Protein AF-S5TR37-F1 (afdb_monomer)

Mean predicted aligned error: 6.72 Å

InterPro domains:
  IPR036927 Cytochrome c oxidase-like, subunit I superfamily [G3DSA:1.20.210.10] (1-72)
  IPR036927 Cytochrome c oxidase-like, subunit I superfamily [SSF81442] (1-70)

Foldseek 3Di:
DDPVCVVVVVVVVVVVVVVVVVVVVVVVVVVVCVVVVDADDDDPDDPPDPCVVAHVVHDPCNDPDDDDDDDD

Solvent-accessible surface area (backbone atoms only — not comparable to full-atom values): 4903 Å² total; per-residue (Å²): 130,66,78,91,47,50,67,61,52,53,54,49,51,55,49,52,54,52,51,52,52,49,51,55,49,52,53,51,52,54,52,50,53,66,73,66,64,76,77,86,88,79,81,94,70,72,85,86,48,74,78,75,75,53,59,92,75,63,57,97,75,72,63,96,65,86,85,84,80,86,85,128

Organism: NCBI:txid1336457

Sequence (72 aa):
YPDAYTTWNVVSSMGSTMSLIGVMLLVIIIWESMSSKRQILFQENLQSSVEWTQNNPPAEHSYTELPIIMKF

Radius of gyration: 22.65 Å; Cα contacts (8 Å, |Δi|>4): 8; chains: 1; bounding box: 33×40×60 Å

pLDDT: mean 90.15, std 8.27, range [58.88, 98.44]

Secondary structure (DSSP, 8-state):
--GGGHHHHHHHHHHHHHHHHHHHHHHHHHHHHHHH-PPP------TTSGGGGS-SSPPSS--SSPPP----

Structure (mmCIF, N/CA/C/O backbone):
data_AF-S5TR37-F1
#
_entry.id   AF-S5TR37-F1
#
loop_
_atom_site.group_PDB
_atom_site.id
_atom_site.type_symbol
_atom_site.label_atom_id
_atom_site.label_alt_id
_atom_site.label_comp_id
_atom_site.label_asym_id
_atom_site.label_entity_id
_atom_site.label_seq_id
_atom_site.pdbx_PDB_ins_code
_atom_site.Cartn_x
_atom_site.Cartn_y
_atom_site.Cartn_z
_atom_site.occupancy
_atom_site.B_iso_or_equiv
_atom_site.auth_seq_id
_atom_site.auth_comp_id
_atom_site.auth_asym_id
_atom_site.auth_atom_id
_atom_site.pdbx_PDB_model_num
ATOM 1 N N . TYR A 1 1 ? 5.975 8.772 -35.246 1.00 75.25 1 TYR A N 1
ATOM 2 C CA . TYR A 1 1 ? 6.787 9.775 -34.525 1.00 75.25 1 TYR A CA 1
ATOM 3 C C . TYR A 1 1 ? 8.151 9.843 -35.207 1.00 75.25 1 TYR A C 1
ATOM 5 O O . TYR A 1 1 ? 8.538 8.822 -35.759 1.00 75.25 1 TYR A O 1
ATOM 13 N N . PRO A 1 2 ? 8.841 10.999 -35.244 1.00 90.94 2 PRO A N 1
ATOM 14 C CA . PRO A 1 2 ? 10.181 11.102 -35.833 1.00 90.94 2 PRO A CA 1
ATOM 15 C C . PRO A 1 2 ? 11.180 10.119 -35.211 1.00 90.94 2 PRO A C 1
ATOM 17 O O . PRO A 1 2 ? 11.102 9.859 -34.009 1.00 90.94 2 PRO A O 1
ATOM 20 N N . ASP A 1 3 ? 12.147 9.637 -35.994 1.00 87.94 3 ASP A N 1
ATOM 21 C CA . ASP A 1 3 ? 13.089 8.593 -35.557 1.00 87.94 3 ASP A CA 1
ATOM 22 C C . ASP A 1 3 ? 13.912 8.987 -34.319 1.00 87.94 3 ASP A C 1
ATOM 24 O O . ASP A 1 3 ? 14.255 8.134 -33.500 1.00 87.94 3 ASP A O 1
ATOM 28 N N . ALA A 1 4 ? 14.134 10.288 -34.106 1.00 93.25 4 ALA A N 1
ATOM 29 C CA . ALA A 1 4 ? 14.793 10.832 -32.916 1.00 93.25 4 ALA A CA 1
ATOM 30 C C . ALA A 1 4 ? 14.092 10.475 -31.583 1.00 93.25 4 ALA A C 1
ATOM 32 O O . ALA A 1 4 ? 14.734 10.492 -30.536 1.00 93.25 4 ALA A O 1
ATOM 33 N N . TYR A 1 5 ? 12.797 10.131 -31.598 1.00 94.62 5 TYR A N 1
ATOM 34 C CA . TYR A 1 5 ? 12.025 9.762 -30.398 1.00 94.62 5 TYR A CA 1
ATOM 35 C C . TYR A 1 5 ? 11.899 8.249 -30.177 1.00 94.62 5 TYR A C 1
ATOM 37 O O . TYR A 1 5 ? 11.284 7.820 -29.201 1.00 94.62 5 TYR A O 1
ATOM 45 N N . THR A 1 6 ? 12.456 7.427 -31.071 1.00 92.56 6 THR A N 1
ATOM 46 C CA . THR A 1 6 ? 12.377 5.956 -30.986 1.00 92.56 6 THR A CA 1
ATOM 47 C C . THR A 1 6 ? 12.887 5.422 -29.655 1.00 92.56 6 THR A C 1
ATOM 49 O O . THR A 1 6 ? 12.195 4.639 -29.011 1.00 92.56 6 THR A O 1
ATOM 52 N N . THR A 1 7 ? 14.044 5.897 -29.202 1.00 94.69 7 THR A N 1
ATOM 53 C CA . THR A 1 7 ? 14.680 5.464 -27.952 1.00 94.69 7 THR A CA 1
ATOM 54 C C . THR A 1 7 ? 13.787 5.726 -26.739 1.00 94.69 7 THR A C 1
ATOM 56 O O . THR A 1 7 ? 13.508 4.812 -25.964 1.00 94.69 7 THR A O 1
ATOM 59 N N . TRP 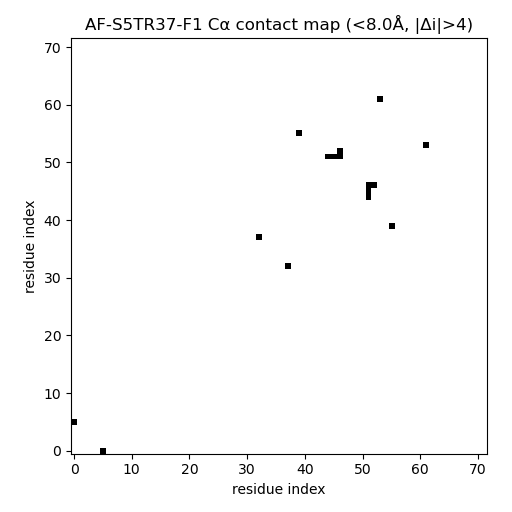A 1 8 ? 13.260 6.944 -26.611 1.00 96.00 8 TRP A N 1
ATOM 60 C CA . TRP A 1 8 ? 12.378 7.330 -25.508 1.00 96.00 8 TRP A CA 1
ATOM 61 C C . TRP A 1 8 ? 11.043 6.587 -25.524 1.00 96.00 8 TRP A C 1
ATOM 63 O O . TRP A 1 8 ? 10.554 6.191 -24.469 1.00 96.00 8 TRP A O 1
ATOM 73 N N . ASN A 1 9 ? 10.477 6.334 -26.705 1.00 95.00 9 ASN A N 1
ATOM 74 C CA . ASN A 1 9 ? 9.231 5.579 -26.829 1.00 95.00 9 ASN A CA 1
ATOM 75 C C . ASN A 1 9 ? 9.403 4.105 -26.451 1.00 95.00 9 ASN A C 1
ATOM 77 O O . ASN A 1 9 ? 8.513 3.530 -25.822 1.00 95.00 9 ASN A O 1
ATOM 81 N N . VAL A 1 10 ? 10.551 3.503 -26.774 1.00 96.19 10 VAL A N 1
ATOM 82 C CA . VAL A 1 10 ? 10.877 2.132 -26.359 1.00 96.19 10 VAL A CA 1
ATOM 83 C C . VAL A 1 10 ? 11.008 2.051 -24.837 1.00 96.19 10 VAL A C 1
ATOM 85 O O . VAL A 1 10 ? 10.364 1.203 -24.223 1.00 96.19 10 VAL A O 1
ATOM 88 N N . VAL A 1 11 ? 11.754 2.971 -24.214 1.00 97.31 11 VAL A N 1
ATOM 89 C CA . VAL A 1 11 ? 11.888 3.026 -22.745 1.00 97.31 11 VAL A CA 1
ATOM 90 C C . VAL A 1 11 ? 10.533 3.265 -22.073 1.00 97.31 11 VAL A C 1
ATOM 92 O O . VAL A 1 11 ? 10.190 2.575 -21.116 1.00 97.31 11 VAL A O 1
ATOM 95 N N . SER A 1 12 ? 9.730 4.190 -22.602 1.00 95.94 12 SER A N 1
ATOM 96 C CA . SER A 1 12 ? 8.377 4.475 -22.111 1.00 95.94 12 SER A CA 1
ATOM 97 C C . SER A 1 12 ? 7.468 3.240 -22.175 1.00 95.94 12 SER A C 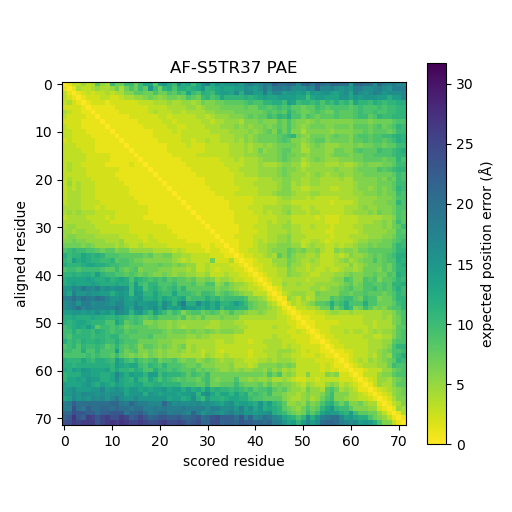1
ATOM 99 O O . SER A 1 12 ? 6.772 2.922 -21.211 1.00 95.94 12 SER A O 1
ATOM 101 N N . SER A 1 13 ? 7.535 2.482 -23.272 1.00 95.69 13 SER A N 1
ATOM 102 C CA . SER A 1 13 ? 6.747 1.256 -23.450 1.00 95.69 13 SER A CA 1
ATOM 103 C C . SER A 1 13 ? 7.199 0.136 -22.510 1.00 95.69 13 SER A C 1
ATOM 105 O O . SER A 1 13 ? 6.372 -0.567 -21.939 1.00 95.69 13 SER A O 1
ATOM 107 N N . MET A 1 14 ? 8.507 -0.013 -22.279 1.00 97.69 14 MET A N 1
ATOM 108 C CA . MET A 1 14 ? 9.001 -0.933 -21.249 1.00 97.69 14 MET A CA 1
ATOM 109 C C . MET A 1 14 ? 8.489 -0.516 -19.862 1.00 97.69 14 MET A C 1
ATOM 111 O O . MET A 1 14 ? 7.989 -1.352 -19.109 1.00 97.69 14 MET A O 1
ATOM 115 N N . GLY A 1 15 ? 8.522 0.783 -19.552 1.00 97.75 15 GLY A N 1
ATOM 116 C CA . GLY A 1 15 ? 7.969 1.348 -18.321 1.00 97.75 15 GLY A CA 1
ATOM 117 C C . GLY A 1 15 ? 6.488 1.030 -18.109 1.00 97.75 15 GLY A C 1
ATOM 118 O O . GLY A 1 15 ? 6.101 0.630 -17.012 1.00 97.75 15 GLY A O 1
ATOM 119 N N . SER A 1 16 ? 5.665 1.141 -19.156 1.00 97.38 16 SER A N 1
ATOM 120 C CA . SER A 1 16 ? 4.229 0.850 -19.062 1.00 97.38 16 SER A CA 1
ATOM 121 C C . SER A 1 16 ? 3.935 -0.635 -18.836 1.00 97.38 16 SER A C 1
ATOM 123 O O . SER A 1 16 ? 3.013 -0.977 -18.099 1.00 97.38 16 SER A O 1
ATOM 125 N N . THR A 1 17 ? 4.742 -1.540 -19.398 1.00 97.56 17 THR A N 1
ATOM 126 C CA . THR A 1 17 ? 4.597 -2.976 -19.100 1.00 97.56 17 THR A CA 1
ATOM 127 C C . THR A 1 17 ? 4.946 -3.294 -17.645 1.00 97.56 17 THR A C 1
ATOM 129 O O . THR A 1 17 ? 4.220 -4.044 -16.993 1.00 97.56 17 THR A O 1
ATOM 132 N N . MET A 1 18 ? 5.996 -2.670 -17.098 1.00 98.38 18 MET A N 1
ATOM 133 C CA . MET A 1 18 ? 6.360 -2.822 -15.686 1.00 98.38 18 MET A CA 1
ATOM 134 C C . MET A 1 18 ? 5.279 -2.260 -14.757 1.00 98.38 18 MET A C 1
ATOM 136 O O . MET A 1 18 ? 4.951 -2.896 -13.755 1.00 98.38 18 MET A O 1
ATOM 140 N N . SER A 1 19 ? 4.682 -1.110 -15.090 1.00 98.06 19 SER A N 1
ATOM 141 C CA . SER A 1 19 ? 3.601 -0.539 -14.281 1.00 98.06 19 SER A CA 1
ATOM 142 C C . SER A 1 19 ? 2.342 -1.406 -14.309 1.00 98.06 19 SER A C 1
ATOM 144 O O . SER A 1 19 ? 1.733 -1.616 -13.261 1.00 98.06 19 SER A O 1
ATOM 146 N N . LEU A 1 20 ? 1.994 -1.988 -15.462 1.00 98.00 20 LEU A N 1
ATOM 147 C CA . LEU A 1 20 ? 0.873 -2.923 -15.577 1.00 98.00 20 LEU A CA 1
ATOM 148 C C . LEU A 1 20 ? 1.079 -4.165 -14.701 1.00 98.00 20 LEU A C 1
ATOM 150 O O . LEU A 1 20 ? 0.167 -4.560 -13.974 1.00 98.00 20 LEU A O 1
ATOM 154 N N . ILE A 1 21 ? 2.283 -4.746 -14.714 1.00 98.44 21 ILE A N 1
ATOM 155 C CA . ILE A 1 21 ? 2.632 -5.866 -13.826 1.00 98.44 21 ILE A CA 1
ATOM 156 C C . ILE A 1 21 ? 2.536 -5.433 -12.356 1.00 98.44 21 ILE A C 1
ATOM 158 O O . ILE A 1 21 ? 1.979 -6.165 -11.540 1.00 98.44 21 ILE A O 1
ATOM 162 N N . GLY A 1 22 ? 3.010 -4.231 -12.017 1.00 98.44 22 GLY A N 1
ATOM 163 C CA . GLY A 1 22 ? 2.909 -3.676 -10.666 1.00 98.44 22 GLY A CA 1
ATOM 164 C C . GLY A 1 22 ? 1.466 -3.552 -10.166 1.00 98.44 22 GLY A C 1
ATOM 165 O O . GLY A 1 22 ? 1.172 -3.948 -9.040 1.00 98.44 22 GLY A O 1
ATOM 166 N N . VAL A 1 23 ? 0.544 -3.075 -11.008 1.00 98.44 23 VAL A N 1
ATOM 167 C CA . VAL A 1 23 ? -0.886 -2.978 -10.659 1.00 98.44 23 VAL A CA 1
ATOM 168 C C . VAL A 1 23 ? -1.518 -4.363 -10.505 1.00 98.44 23 VAL A C 1
ATOM 170 O O . VAL A 1 23 ? -2.264 -4.589 -9.555 1.00 98.44 23 VAL A O 1
ATOM 173 N N . MET A 1 24 ? -1.192 -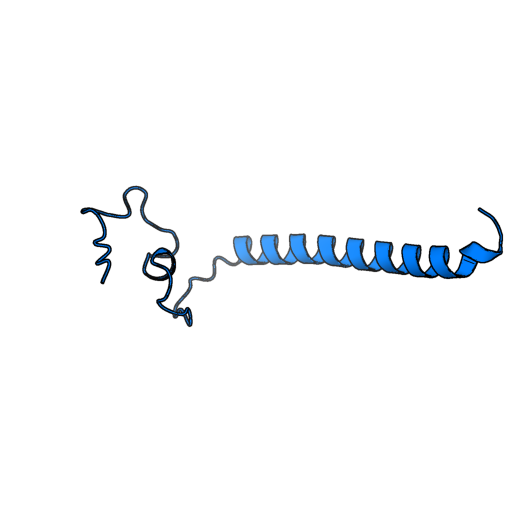5.313 -11.386 1.00 98.31 24 MET A N 1
ATOM 174 C CA . MET A 1 24 ? -1.663 -6.699 -11.264 1.00 98.31 24 MET A CA 1
ATOM 175 C C . MET A 1 24 ? -1.214 -7.331 -9.938 1.00 98.31 24 MET A C 1
ATOM 177 O O . MET A 1 24 ? -2.015 -7.964 -9.250 1.00 98.31 24 MET A O 1
ATOM 181 N N . LEU A 1 25 ? 0.044 -7.114 -9.541 1.00 98.44 25 LEU A N 1
ATOM 182 C CA . LEU A 1 25 ? 0.563 -7.570 -8.251 1.00 98.44 25 LEU A CA 1
ATOM 183 C C . LEU A 1 25 ? -0.144 -6.895 -7.073 1.00 98.44 25 LEU A C 1
ATOM 185 O O . LEU A 1 25 ? -0.501 -7.582 -6.118 1.00 98.44 25 LEU A O 1
ATOM 189 N N . LEU A 1 26 ? -0.395 -5.584 -7.146 1.00 98.44 26 LEU A N 1
ATOM 190 C CA . LEU A 1 26 ? -1.124 -4.855 -6.106 1.00 98.44 26 LEU A CA 1
ATOM 191 C C . LEU A 1 26 ? -2.505 -5.477 -5.849 1.00 98.44 26 LEU A C 1
ATOM 193 O O . LEU A 1 26 ? -2.870 -5.704 -4.697 1.00 98.44 26 LEU A O 1
ATOM 197 N N . VAL A 1 27 ? -3.246 -5.807 -6.911 1.00 98.38 27 VAL A N 1
ATOM 198 C CA . VAL A 1 27 ? -4.566 -6.449 -6.798 1.00 98.38 27 VAL A CA 1
ATOM 199 C C . VAL A 1 27 ? -4.464 -7.815 -6.114 1.00 98.38 27 VAL A C 1
ATOM 201 O O . VAL A 1 27 ? -5.272 -8.118 -5.237 1.00 98.38 27 VAL A O 1
ATOM 204 N N . ILE A 1 28 ? -3.458 -8.621 -6.465 1.00 98.31 28 ILE A N 1
ATOM 205 C CA . ILE A 1 28 ? -3.247 -9.946 -5.863 1.00 98.31 28 ILE A CA 1
ATOM 206 C C . ILE A 1 28 ? -2.897 -9.828 -4.374 1.00 98.31 28 ILE A C 1
ATOM 208 O O . ILE A 1 28 ? -3.436 -10.583 -3.569 1.00 98.31 28 ILE A O 1
ATOM 212 N N . ILE A 1 29 ? -2.041 -8.874 -3.995 1.00 98.25 29 ILE A N 1
ATOM 213 C CA . ILE A 1 29 ? -1.657 -8.645 -2.593 1.00 98.25 29 ILE A CA 1
ATOM 214 C C . ILE A 1 29 ? -2.875 -8.228 -1.761 1.00 98.25 29 ILE A C 1
ATOM 216 O O . ILE A 1 29 ? -3.097 -8.770 -0.679 1.00 98.25 29 ILE A O 1
ATOM 220 N N . ILE A 1 30 ? -3.701 -7.308 -2.273 1.00 97.62 30 ILE A N 1
ATOM 221 C CA . ILE A 1 30 ? -4.938 -6.897 -1.595 1.00 97.62 30 ILE A CA 1
ATOM 222 C C . ILE A 1 30 ? -5.874 -8.099 -1.432 1.00 97.62 30 ILE A C 1
ATOM 224 O O . ILE A 1 30 ? -6.349 -8.359 -0.326 1.00 97.62 30 ILE A O 1
ATOM 228 N N . TRP A 1 31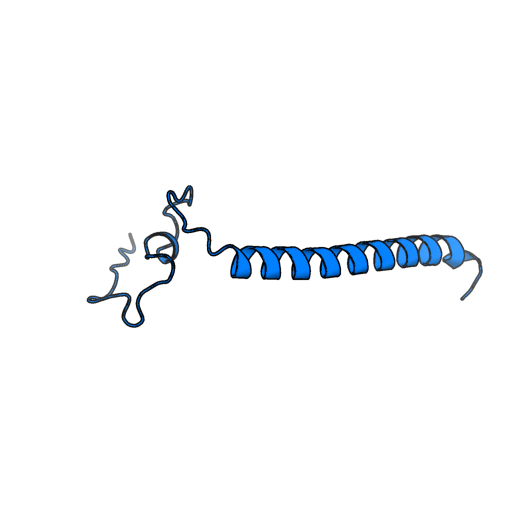 ? -6.105 -8.863 -2.501 1.00 97.69 31 TRP A N 1
ATOM 229 C CA . TRP A 1 31 ? -6.970 -10.042 -2.461 1.00 97.69 31 TRP A CA 1
ATOM 230 C C . TRP A 1 31 ? -6.483 -11.096 -1.453 1.00 97.69 31 TRP A C 1
ATOM 232 O O . TRP A 1 31 ? -7.271 -11.591 -0.644 1.00 97.69 31 TRP A O 1
ATOM 242 N N . GLU A 1 32 ? -5.184 -11.396 -1.444 1.00 97.81 32 GLU A N 1
ATOM 243 C CA . GLU A 1 32 ? -4.580 -12.341 -0.502 1.00 97.81 32 GLU A CA 1
ATOM 244 C C . GLU A 1 32 ? -4.728 -11.857 0.948 1.00 97.81 32 GLU A C 1
ATOM 246 O O . GLU A 1 32 ? -5.133 -12.633 1.821 1.00 97.81 32 GLU A O 1
ATOM 251 N N . SER A 1 33 ? -4.493 -10.565 1.202 1.00 95.75 33 SER A N 1
ATOM 252 C CA . SER A 1 33 ? -4.641 -9.980 2.540 1.00 95.75 33 SER A CA 1
ATOM 253 C C . SER A 1 33 ? -6.073 -10.115 3.079 1.00 95.75 33 SER A C 1
ATOM 255 O O . SER A 1 33 ? -6.275 -10.486 4.238 1.00 95.75 33 SER A O 1
ATOM 257 N N . MET A 1 34 ? -7.080 -9.906 2.221 1.00 94.38 34 MET A N 1
ATOM 258 C CA . MET A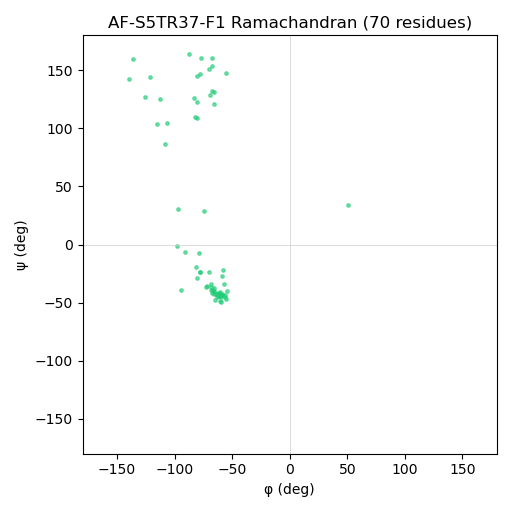 1 34 ? -8.494 -10.036 2.582 1.00 94.38 34 MET A CA 1
ATOM 259 C C . MET A 1 34 ? -8.904 -11.499 2.789 1.00 94.38 34 MET A C 1
ATOM 261 O O . MET A 1 34 ? -9.712 -11.796 3.672 1.00 94.38 34 MET A O 1
ATOM 265 N N . SER A 1 35 ? -8.341 -12.424 2.004 1.00 96.50 35 SER A N 1
ATOM 266 C CA . SER A 1 35 ? -8.634 -13.855 2.118 1.00 96.50 35 SER A CA 1
ATOM 267 C C . SER A 1 35 ? -8.003 -14.489 3.362 1.00 96.50 35 SER A C 1
ATOM 269 O O . SER A 1 35 ? -8.620 -15.364 3.968 1.00 96.50 35 SER A O 1
ATOM 271 N N . SER A 1 36 ? -6.792 -14.070 3.753 1.00 94.88 36 SER A N 1
ATOM 272 C CA . SER A 1 36 ? -6.060 -14.658 4.887 1.00 94.88 36 SER A CA 1
ATOM 273 C C . SER A 1 36 ? -6.494 -14.126 6.260 1.00 94.88 36 SER A C 1
ATOM 275 O O . SER A 1 36 ? -6.254 -14.795 7.264 1.00 94.88 36 SER A O 1
ATOM 277 N N . LYS A 1 37 ? -7.159 -12.959 6.324 1.00 90.62 37 LYS A N 1
ATOM 278 C CA . LYS A 1 37 ? -7.756 -12.365 7.546 1.00 90.62 37 LYS A CA 1
ATOM 279 C C . LYS A 1 37 ? -6.806 -12.284 8.754 1.00 90.62 37 LYS A C 1
ATOM 281 O O . LYS A 1 37 ? -7.233 -12.411 9.907 1.00 90.62 37 LYS A O 1
ATOM 286 N N . ARG A 1 38 ? -5.514 -12.067 8.501 1.00 92.88 38 ARG A N 1
ATOM 287 C CA . ARG A 1 38 ? -4.477 -11.988 9.539 1.00 92.88 38 ARG A CA 1
ATOM 288 C C . ARG A 1 38 ? -4.703 -10.764 10.434 1.00 92.88 38 ARG A C 1
ATOM 290 O O . ARG A 1 38 ? -4.740 -9.641 9.944 1.00 92.88 38 ARG A O 1
ATOM 297 N N . GLN A 1 39 ? -4.874 -10.994 11.737 1.00 89.44 39 GLN A N 1
ATOM 298 C CA . GLN A 1 39 ? -5.079 -9.930 12.724 1.00 89.44 39 GLN A CA 1
ATOM 299 C C . GLN A 1 39 ? -3.753 -9.243 13.079 1.00 89.44 39 GLN A C 1
ATOM 301 O O . GLN A 1 39 ? -2.703 -9.886 13.118 1.00 89.44 39 GLN A O 1
ATOM 306 N N . ILE A 1 40 ? -3.810 -7.941 13.361 1.00 90.44 40 ILE A N 1
ATOM 307 C CA . ILE A 1 40 ? -2.653 -7.145 13.788 1.00 90.44 40 ILE A CA 1
ATOM 308 C C . ILE A 1 40 ? -2.422 -7.392 15.284 1.00 90.44 40 ILE A C 1
ATOM 310 O O . ILE A 1 40 ? -3.325 -7.164 16.084 1.00 90.44 40 ILE A O 1
ATOM 314 N N . LEU A 1 41 ? -1.226 -7.860 15.659 1.00 87.81 41 LEU A N 1
ATOM 315 C CA . LEU A 1 41 ? -0.865 -8.140 17.060 1.00 87.81 41 LEU A CA 1
ATOM 316 C C . LEU A 1 41 ? -0.153 -6.962 17.739 1.00 87.81 41 LEU A C 1
ATOM 318 O O . LEU A 1 41 ? -0.419 -6.676 18.901 1.00 87.81 41 LEU A O 1
ATOM 322 N N . PHE A 1 42 ? 0.730 -6.275 17.011 1.00 87.75 42 PHE A N 1
ATOM 323 C CA . PHE A 1 42 ? 1.507 -5.136 17.501 1.00 87.75 42 PHE A CA 1
ATOM 324 C C . PHE A 1 42 ? 1.575 -4.063 16.409 1.00 87.75 42 PHE A C 1
ATOM 326 O O . PHE A 1 42 ? 1.667 -4.393 15.224 1.00 87.75 42 PHE A O 1
ATOM 333 N N . GLN A 1 43 ? 1.507 -2.791 16.803 1.00 83.88 43 GLN A N 1
ATOM 334 C CA . GLN A 1 43 ? 1.657 -1.639 15.913 1.00 83.88 43 GLN A CA 1
ATOM 335 C C . GLN A 1 43 ? 2.944 -0.891 16.264 1.00 83.88 43 GLN A C 1
ATOM 337 O O . GLN A 1 43 ? 3.107 -0.450 17.395 1.00 83.88 43 GLN A O 1
ATOM 342 N N . GLU A 1 44 ? 3.815 -0.697 15.276 1.00 85.00 44 GLU A N 1
ATOM 343 C CA . GLU A 1 44 ? 5.071 0.066 15.399 1.00 85.00 44 GLU A CA 1
ATOM 344 C C . GLU A 1 44 ? 4.899 1.517 14.904 1.00 85.00 44 GLU A C 1
ATOM 346 O O . GLU A 1 44 ? 5.805 2.121 14.328 1.00 85.00 44 GLU A O 1
ATOM 351 N N . ASN A 1 45 ? 3.694 2.073 15.052 1.00 84.88 45 ASN A N 1
ATOM 352 C CA . ASN A 1 45 ? 3.373 3.406 14.552 1.00 84.88 45 ASN A CA 1
ATOM 353 C C . ASN A 1 45 ? 3.874 4.483 15.519 1.00 84.88 45 ASN A C 1
ATOM 355 O O . ASN A 1 45 ? 3.804 4.330 16.738 1.00 84.88 45 ASN A O 1
ATOM 359 N N . LEU A 1 46 ? 4.318 5.620 14.979 1.00 79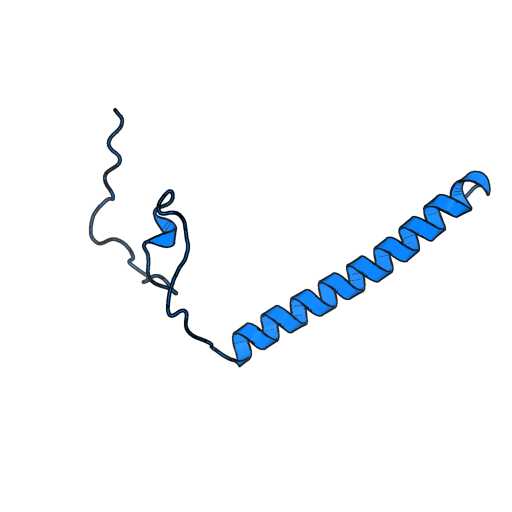.81 46 LEU A N 1
ATOM 360 C CA . LEU A 1 46 ? 4.581 6.797 15.801 1.00 79.81 46 LEU A CA 1
ATOM 361 C C . LEU A 1 46 ? 3.259 7.341 16.352 1.00 79.81 46 LEU A C 1
ATOM 363 O O . LEU A 1 46 ? 2.317 7.580 15.598 1.00 79.81 46 LEU A O 1
ATOM 367 N N 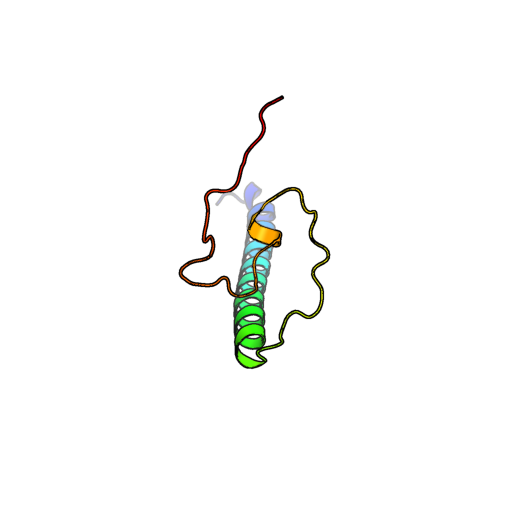. GLN A 1 47 ? 3.211 7.623 17.655 1.00 78.06 47 GLN A N 1
ATOM 368 C CA . GLN A 1 47 ? 2.033 8.187 18.329 1.00 78.06 47 GLN A CA 1
ATOM 369 C C . GLN A 1 47 ? 1.821 9.689 18.030 1.00 78.06 47 GLN A C 1
ATOM 371 O O . GLN A 1 47 ? 1.296 10.439 18.848 1.00 78.06 47 GLN A O 1
ATOM 376 N N . SER A 1 48 ? 2.260 10.157 16.859 1.00 81.81 48 SER A N 1
ATOM 377 C CA . SER A 1 48 ? 2.107 11.544 16.414 1.00 81.81 48 SER A CA 1
ATOM 378 C C . SER A 1 48 ? 0.700 11.852 15.896 1.00 81.81 48 SER A C 1
ATOM 380 O O . SER A 1 48 ? 0.294 13.013 15.924 1.00 81.81 48 SER A O 1
ATOM 382 N N . SER A 1 49 ? -0.053 10.842 15.449 1.00 84.12 49 SER A N 1
ATOM 383 C CA . SER A 1 49 ? -1.455 10.981 15.045 1.00 84.12 49 SER A CA 1
ATOM 384 C C . SER A 1 49 ? -2.376 10.074 15.861 1.00 84.12 49 SER A C 1
ATOM 386 O O . SER A 1 49 ? -2.031 8.957 16.247 1.00 84.12 49 SER A O 1
ATOM 388 N N . VAL A 1 50 ? -3.581 10.581 16.136 1.00 86.19 50 VAL A N 1
ATOM 389 C CA . VAL A 1 50 ? -4.585 9.904 16.975 1.00 86.19 50 VAL A CA 1
ATOM 390 C C . VAL A 1 50 ? -5.162 8.664 16.279 1.00 86.19 50 VAL A C 1
ATOM 392 O O . VAL A 1 50 ? -5.591 7.732 16.951 1.00 86.19 50 VAL A O 1
ATOM 395 N N . GLU A 1 51 ? -5.109 8.590 14.947 1.00 87.88 51 GLU A N 1
ATOM 396 C CA . GLU A 1 51 ? -5.597 7.434 14.177 1.00 87.88 51 GLU A CA 1
ATOM 397 C C . GLU A 1 51 ? -4.916 6.118 14.592 1.00 87.88 51 GLU A C 1
ATOM 399 O O . GLU A 1 51 ? -5.566 5.080 14.659 1.00 87.88 51 GLU A O 1
ATOM 404 N N . TRP A 1 52 ? -3.636 6.169 14.979 1.00 86.50 52 TRP A N 1
ATOM 405 C CA . TRP A 1 52 ? -2.873 4.990 15.390 1.00 86.50 52 TRP A CA 1
ATOM 406 C C . TRP A 1 52 ? -3.152 4.527 16.817 1.00 86.50 52 TRP A C 1
ATOM 408 O O . TRP A 1 52 ? -2.661 3.479 17.217 1.00 86.50 52 TRP A O 1
ATOM 418 N N . THR A 1 53 ? -3.926 5.294 17.587 1.00 86.00 53 THR A N 1
ATOM 419 C CA . THR A 1 53 ? -4.344 4.909 18.944 1.00 86.00 53 THR A CA 1
ATOM 420 C C . THR A 1 53 ? -5.668 4.145 18.973 1.00 86.00 53 THR A C 1
ATOM 422 O O . THR A 1 53 ? -6.074 3.669 20.032 1.00 86.00 53 THR A O 1
ATOM 425 N N . GLN A 1 54 ? -6.353 4.027 17.832 1.00 88.25 54 GLN A N 1
ATOM 426 C CA . GLN A 1 54 ? -7.617 3.305 17.716 1.00 88.25 54 GLN A CA 1
ATOM 427 C C . GLN A 1 54 ? -7.409 1.808 17.437 1.00 88.25 54 GLN A C 1
ATOM 429 O O . GLN A 1 54 ? -6.341 1.367 17.016 1.00 88.25 54 GLN A O 1
ATOM 434 N N . ASN A 1 55 ? -8.466 1.018 17.646 1.00 87.94 55 ASN A N 1
ATOM 435 C CA . ASN A 1 55 ? -8.494 -0.397 17.273 1.00 87.94 55 ASN A CA 1
ATOM 436 C C . ASN A 1 55 ? -8.467 -0.588 15.746 1.00 87.94 55 ASN A C 1
ATOM 438 O O . ASN A 1 55 ? -8.852 0.304 14.992 1.00 87.94 55 ASN A O 1
ATOM 442 N N . ASN A 1 56 ? -8.094 -1.792 15.295 1.00 89.69 56 ASN A N 1
ATOM 443 C CA . ASN A 1 56 ? -8.142 -2.188 13.885 1.00 89.69 56 ASN A CA 1
ATOM 444 C C . ASN A 1 56 ? -9.154 -3.334 13.678 1.00 89.69 56 ASN A C 1
ATOM 446 O O . ASN A 1 56 ? -8.818 -4.478 13.991 1.00 89.69 56 ASN A O 1
ATOM 450 N N . PRO A 1 57 ? -10.359 -3.091 13.133 1.00 91.50 57 PRO A N 1
ATOM 451 C CA . PRO A 1 57 ? -10.910 -1.805 12.696 1.00 91.50 57 PRO A CA 1
ATOM 452 C C . PRO A 1 57 ? -11.394 -0.927 13.869 1.00 91.50 57 PRO A C 1
ATOM 454 O O . PRO A 1 57 ? -11.654 -1.446 14.961 1.00 91.50 57 PRO A O 1
ATOM 457 N N . PRO A 1 58 ? -11.550 0.392 13.657 1.00 89.88 58 PRO A N 1
ATOM 458 C CA . PRO A 1 58 ? -12.117 1.278 14.663 1.00 89.88 58 PRO A CA 1
ATOM 459 C C . PRO A 1 58 ? -13.603 0.969 14.884 1.00 89.88 58 PRO A C 1
ATOM 461 O O . PRO A 1 58 ? -14.296 0.477 13.992 1.00 89.88 58 PRO A O 1
ATOM 464 N N . ALA A 1 59 ? -14.108 1.272 16.079 1.00 90.69 59 ALA A N 1
ATOM 465 C CA . ALA A 1 59 ? -15.538 1.179 16.368 1.00 90.69 59 ALA A CA 1
ATOM 466 C C . ALA A 1 59 ? -16.319 2.278 15.626 1.00 90.69 59 ALA A C 1
ATOM 468 O O . ALA A 1 59 ? -15.791 3.373 15.429 1.00 90.69 59 ALA A O 1
ATOM 469 N N . GLU A 1 60 ? -17.590 2.021 15.292 1.00 89.06 60 GLU A N 1
ATOM 470 C CA . GLU A 1 60 ? -18.483 3.000 14.638 1.00 89.06 60 GLU A CA 1
ATOM 471 C C . GLU A 1 60 ? -18.581 4.316 15.425 1.00 89.06 60 GLU A C 1
ATOM 473 O O . GLU A 1 60 ? -18.529 5.404 14.856 1.00 89.06 60 GLU A O 1
ATOM 478 N N . HIS A 1 61 ? -18.643 4.206 16.753 1.00 88.81 61 HIS A N 1
ATOM 479 C CA . HIS A 1 61 ? -18.512 5.320 17.685 1.00 88.81 61 HIS A CA 1
ATOM 480 C C . HIS A 1 61 ? -17.163 5.224 18.394 1.00 88.81 61 HIS A C 1
ATOM 482 O O . HIS A 1 61 ? -17.039 4.609 19.451 1.00 88.81 61 HIS A O 1
ATOM 488 N N . SER A 1 62 ? -16.131 5.795 17.771 1.00 83.44 62 SER A N 1
ATOM 489 C CA . SER A 1 62 ? -14.743 5.610 18.208 1.00 83.44 62 SER A CA 1
ATOM 490 C C . SER A 1 62 ? -14.348 6.448 19.431 1.00 83.44 62 SER A C 1
ATOM 492 O O . SER A 1 62 ? -13.411 6.080 20.132 1.00 83.44 62 SER A O 1
ATOM 494 N N . TYR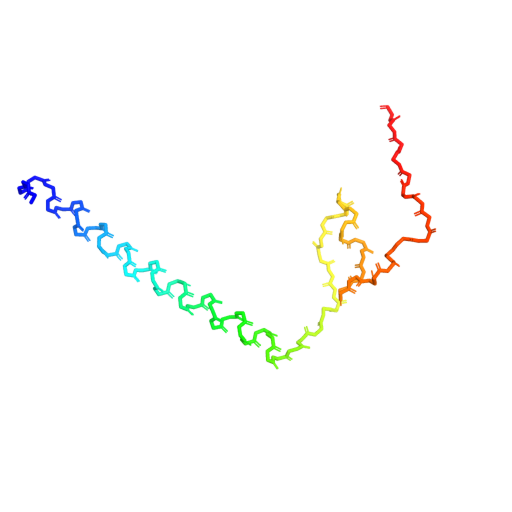 A 1 63 ? -15.044 7.559 19.696 1.00 87.69 63 TYR A N 1
ATOM 495 C CA . TYR A 1 63 ? -14.778 8.444 20.832 1.00 87.69 63 TYR A CA 1
ATOM 496 C C . TYR A 1 63 ? -16.043 8.639 21.661 1.00 87.69 63 TYR A C 1
ATOM 498 O O . TYR A 1 63 ? -17.083 9.029 21.131 1.00 87.69 63 TYR A O 1
ATOM 506 N N . THR A 1 64 ? -15.947 8.396 22.965 1.00 86.44 64 THR A N 1
ATOM 507 C CA . THR A 1 64 ? -17.014 8.715 23.924 1.00 86.44 64 THR A CA 1
ATOM 508 C C . THR A 1 64 ? -17.004 10.192 24.312 1.00 86.44 64 THR A C 1
ATOM 510 O O . THR A 1 64 ? -18.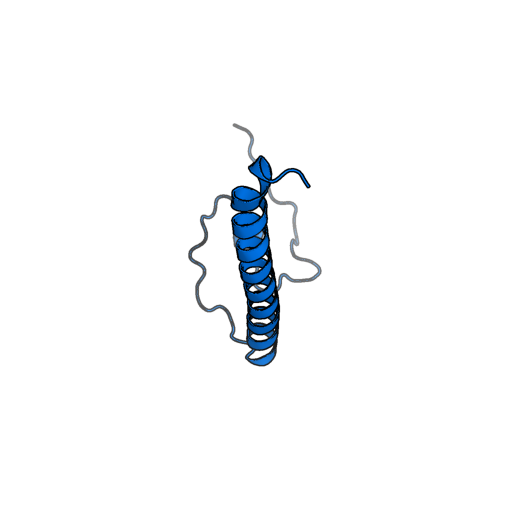049 10.754 24.624 1.00 86.44 64 THR A O 1
ATOM 513 N N . GLU A 1 65 ? -15.830 10.823 24.268 1.00 85.88 65 GLU A N 1
ATOM 514 C CA . GLU A 1 65 ? -15.599 12.223 24.620 1.00 85.88 65 GLU A CA 1
ATOM 515 C C . GLU A 1 65 ? -14.689 12.898 23.586 1.00 85.88 65 GLU A C 1
ATOM 517 O O . GLU A 1 65 ? -13.966 12.232 22.843 1.00 85.88 65 GLU A O 1
ATOM 522 N N . LEU A 1 66 ? -14.724 14.232 23.521 1.00 84.19 66 LEU A N 1
ATOM 523 C CA . LEU A 1 66 ? -13.916 14.992 22.567 1.00 84.19 66 LEU A CA 1
ATOM 524 C C . LEU A 1 66 ? -12.419 14.905 22.927 1.00 84.19 66 LEU A C 1
ATOM 526 O O . LEU A 1 66 ? -12.055 15.220 24.062 1.00 84.19 66 LEU A O 1
ATOM 530 N N . PRO A 1 67 ? -11.534 14.548 21.978 1.00 82.75 67 PRO A N 1
ATOM 531 C CA . PRO A 1 67 ? -10.098 14.539 22.226 1.00 82.75 67 PRO A CA 1
ATOM 532 C C . PRO A 1 67 ? -9.587 15.966 22.470 1.00 82.75 67 PRO A C 1
ATOM 534 O O . PRO A 1 67 ? -9.875 16.892 21.709 1.00 82.75 67 PRO A O 1
ATOM 537 N N . ILE A 1 68 ? -8.814 16.146 23.541 1.00 81.69 68 ILE A N 1
ATOM 538 C CA . ILE A 1 68 ? -8.277 17.451 23.935 1.00 81.69 68 ILE A CA 1
ATOM 539 C C . ILE A 1 68 ? -7.005 17.740 23.138 1.00 81.69 68 ILE A C 1
ATOM 541 O O . ILE A 1 68 ? -6.042 16.978 23.178 1.00 81.69 68 ILE A O 1
ATOM 545 N N . ILE A 1 69 ? -6.978 18.892 22.469 1.00 79.50 69 ILE A N 1
ATOM 546 C CA . ILE A 1 69 ? -5.772 19.449 21.854 1.00 79.50 69 ILE A CA 1
ATOM 547 C C . ILE A 1 69 ? -5.335 20.639 22.709 1.00 79.50 69 ILE A C 1
ATOM 549 O O . ILE A 1 69 ? -5.948 21.705 22.652 1.00 79.50 69 ILE A O 1
ATOM 553 N N . MET A 1 70 ? -4.278 20.472 23.506 1.00 70.94 70 MET A N 1
ATOM 554 C CA . MET A 1 70 ? -3.655 21.599 24.206 1.00 70.94 70 MET A CA 1
ATOM 555 C C . MET A 1 70 ? -2.737 22.346 23.236 1.00 70.94 70 MET A C 1
ATOM 557 O O . MET A 1 70 ? -1.694 21.831 22.837 1.00 70.94 70 MET A O 1
ATOM 561 N N . LYS A 1 71 ? -3.141 23.557 22.834 1.00 58.88 71 LYS A N 1
ATOM 562 C CA . LYS A 1 71 ? -2.255 24.503 22.147 1.00 58.88 71 LYS A CA 1
ATOM 563 C C . LYS A 1 71 ? -1.435 25.229 23.211 1.00 58.88 71 LYS A C 1
ATOM 565 O O . LYS A 1 71 ? -2.010 25.996 23.982 1.00 58.88 71 LYS A O 1
ATOM 570 N N . PHE A 1 72 ? -0.141 24.935 23.266 1.00 60.50 72 PHE A N 1
ATOM 571 C CA . PHE A 1 72 ? 0.834 25.728 24.013 1.00 60.50 72 PHE A CA 1
ATOM 572 C C . PHE A 1 72 ? 1.261 26.947 23.195 1.00 60.50 72 PHE A C 1
ATOM 574 O O . PHE A 1 72 ? 1.328 26.816 21.949 1.00 60.50 72 PHE A O 1
#